Protein AF-A0A2M6GEJ1-F1 (afdb_monomer_lite)

Structure (mmCIF, N/CA/C/O backbone):
data_AF-A0A2M6GEJ1-F1
#
_entry.id   AF-A0A2M6GEJ1-F1
#
loop_
_atom_site.group_PDB
_atom_site.id
_atom_site.type_symbol
_atom_site.label_atom_id
_atom_site.label_alt_id
_atom_site.label_comp_id
_atom_site.label_asym_id
_atom_site.label_entity_id
_atom_site.label_seq_id
_atom_site.pdbx_PDB_ins_code
_atom_site.Cartn_x
_atom_site.Cartn_y
_atom_site.Cartn_z
_atom_site.occupancy
_atom_site.B_iso_or_equiv
_atom_site.auth_seq_id
_atom_site.auth_comp_id
_atom_site.auth_asym_id
_atom_site.auth_atom_id
_atom_site.pdbx_PDB_model_num
ATOM 1 N N . MET A 1 1 ? -2.461 11.070 14.572 1.00 83.00 1 MET A N 1
ATOM 2 C CA . MET A 1 1 ? -2.740 10.446 13.259 1.00 83.00 1 MET A CA 1
ATOM 3 C C . MET A 1 1 ? -2.162 11.246 12.095 1.00 83.00 1 MET A C 1
ATOM 5 O O . MET A 1 1 ? -1.337 10.679 11.399 1.00 83.00 1 MET A O 1
ATOM 9 N N . LYS A 1 2 ? -2.517 12.532 11.909 1.00 90.56 2 LYS A N 1
ATOM 10 C CA . LYS A 1 2 ? -2.058 13.361 10.769 1.00 90.56 2 LYS A CA 1
ATOM 11 C C . LYS A 1 2 ? -0.553 13.257 10.483 1.00 90.56 2 LYS A C 1
ATOM 13 O O . LYS A 1 2 ? -0.189 12.826 9.403 1.00 90.56 2 LYS A O 1
ATOM 18 N N . VAL A 1 3 ? 0.296 13.506 11.486 1.00 94.81 3 VAL A N 1
ATOM 19 C CA . VAL A 1 3 ? 1.766 13.405 11.357 1.00 94.81 3 VAL A CA 1
ATOM 20 C C . VAL A 1 3 ? 2.220 12.043 10.818 1.00 94.81 3 VAL A C 1
ATOM 22 O O . VAL A 1 3 ? 3.088 11.985 9.961 1.00 94.81 3 VAL A O 1
ATOM 25 N N . ARG A 1 4 ? 1.610 10.940 11.266 1.00 95.12 4 ARG A N 1
ATOM 26 C CA . ARG A 1 4 ? 1.988 9.591 10.814 1.00 95.12 4 ARG A CA 1
ATOM 27 C C . ARG A 1 4 ? 1.585 9.338 9.366 1.00 95.12 4 ARG A C 1
ATOM 29 O O . ARG A 1 4 ? 2.359 8.738 8.639 1.00 95.12 4 ARG A O 1
ATOM 36 N N . ILE A 1 5 ? 0.408 9.819 8.958 1.00 96.19 5 ILE A N 1
ATOM 37 C CA . ILE A 1 5 ? -0.035 9.764 7.557 1.00 96.19 5 ILE A CA 1
ATOM 38 C C . ILE A 1 5 ? 0.909 10.596 6.690 1.00 96.19 5 ILE A C 1
ATOM 40 O O . ILE A 1 5 ? 1.325 10.131 5.640 1.00 96.19 5 ILE A O 1
ATOM 44 N N . THR A 1 6 ? 1.300 11.788 7.146 1.00 97.62 6 THR A N 1
ATOM 45 C CA . THR A 1 6 ? 2.275 12.630 6.443 1.00 97.62 6 THR A CA 1
ATOM 46 C C . THR A 1 6 ? 3.619 11.922 6.292 1.00 97.62 6 THR A C 1
ATOM 48 O O . THR A 1 6 ? 4.161 11.896 5.195 1.00 97.62 6 THR A O 1
ATOM 51 N N . ILE A 1 7 ? 4.136 11.293 7.352 1.00 98.19 7 ILE A N 1
ATOM 52 C CA . ILE A 1 7 ? 5.383 10.514 7.285 1.00 98.19 7 ILE A CA 1
ATOM 53 C C . ILE A 1 7 ? 5.2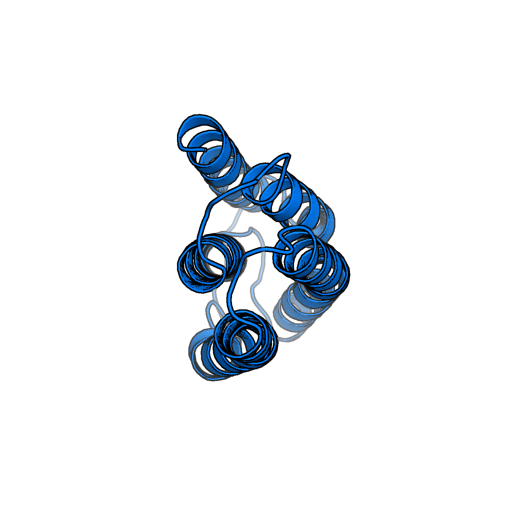31 9.329 6.323 1.00 98.19 7 ILE A C 1
ATOM 55 O O . ILE A 1 7 ? 6.112 9.100 5.504 1.00 98.19 7 ILE A O 1
ATOM 59 N N . ALA A 1 8 ? 4.116 8.600 6.390 1.00 98.38 8 ALA A N 1
ATOM 60 C CA . ALA A 1 8 ? 3.838 7.468 5.511 1.00 98.38 8 ALA A CA 1
ATOM 61 C C . ALA A 1 8 ? 3.749 7.899 4.034 1.00 98.38 8 ALA A C 1
ATOM 63 O O . ALA A 1 8 ? 4.313 7.249 3.162 1.00 98.38 8 ALA A O 1
ATOM 64 N N . PHE A 1 9 ? 3.113 9.039 3.759 1.00 98.50 9 PHE A N 1
ATOM 65 C CA . PHE A 1 9 ? 3.062 9.637 2.428 1.00 98.50 9 PHE A CA 1
ATOM 66 C C . PHE A 1 9 ? 4.456 10.032 1.926 1.00 98.50 9 PHE A C 1
ATOM 68 O O . PHE A 1 9 ? 4.829 9.670 0.814 1.00 98.50 9 PHE A O 1
ATOM 75 N N . ILE A 1 10 ? 5.248 10.720 2.757 1.00 98.62 10 ILE A N 1
ATOM 76 C CA . ILE A 1 10 ? 6.631 11.087 2.421 1.00 98.62 10 ILE A CA 1
ATOM 77 C C . ILE A 1 10 ? 7.461 9.835 2.133 1.00 98.62 10 ILE A C 1
ATOM 79 O O . ILE A 1 10 ? 8.210 9.829 1.166 1.00 98.62 10 ILE A O 1
ATOM 83 N N . LEU A 1 11 ? 7.308 8.770 2.925 1.00 98.56 11 LEU A N 1
ATOM 84 C CA . LEU A 1 11 ? 8.005 7.502 2.715 1.00 98.56 11 LEU A CA 1
ATOM 85 C C . LEU A 1 11 ? 7.655 6.878 1.357 1.00 98.56 11 LEU A C 1
ATOM 87 O O . LEU A 1 11 ? 8.555 6.457 0.634 1.00 98.56 11 LEU A O 1
ATOM 91 N N . VAL A 1 12 ? 6.367 6.843 1.000 1.00 98.69 12 VAL A N 1
ATOM 92 C CA . VAL A 1 12 ? 5.905 6.340 -0.303 1.00 98.69 12 VAL A CA 1
ATOM 93 C C . VAL A 1 12 ? 6.523 7.149 -1.442 1.00 98.69 12 VAL A C 1
ATOM 95 O O . VAL A 1 12 ? 7.145 6.568 -2.329 1.00 98.69 12 VAL A O 1
ATOM 98 N N . VAL A 1 13 ? 6.417 8.481 -1.393 1.00 98.56 13 VAL A N 1
ATOM 99 C CA . VAL A 1 13 ? 6.967 9.369 -2.431 1.00 98.56 13 VAL A CA 1
ATOM 100 C C . VAL A 1 13 ? 8.487 9.240 -2.522 1.00 98.56 13 VAL A C 1
ATOM 102 O O . VAL A 1 13 ? 9.024 9.098 -3.617 1.00 98.56 13 VAL A O 1
ATOM 105 N N . ALA A 1 14 ? 9.184 9.228 -1.387 1.00 98.44 14 ALA A N 1
ATOM 106 C CA . ALA A 1 14 ? 10.632 9.066 -1.345 1.00 98.44 14 ALA A CA 1
ATOM 107 C C . ALA A 1 14 ? 11.068 7.735 -1.969 1.00 98.44 14 ALA A C 1
ATOM 109 O O . ALA A 1 14 ? 12.030 7.718 -2.730 1.00 98.44 14 ALA A O 1
ATOM 110 N N . ASN A 1 15 ? 10.347 6.637 -1.711 1.00 98.56 15 ASN A N 1
ATOM 111 C CA . ASN A 1 15 ? 10.665 5.354 -2.333 1.00 98.56 15 ASN A CA 1
ATOM 112 C C . ASN A 1 15 ? 10.409 5.352 -3.844 1.00 98.56 15 ASN A C 1
ATOM 114 O O . ASN A 1 15 ? 11.181 4.741 -4.571 1.00 98.56 15 ASN A O 1
ATOM 118 N N . ILE A 1 16 ? 9.354 6.017 -4.323 1.00 98.25 16 ILE A N 1
ATOM 119 C CA . ILE A 1 16 ? 9.085 6.143 -5.765 1.00 98.25 16 ILE A CA 1
ATOM 120 C C . ILE A 1 16 ? 10.237 6.888 -6.449 1.00 98.25 16 ILE A C 1
ATOM 122 O O . ILE A 1 16 ? 10.794 6.396 -7.426 1.00 98.25 16 ILE A O 1
ATOM 126 N N . LEU A 1 17 ? 10.650 8.032 -5.895 1.00 97.56 17 LEU A N 1
ATOM 127 C CA . LEU A 1 17 ? 11.778 8.807 -6.422 1.00 97.56 17 LEU A CA 1
ATOM 128 C C . LEU A 1 17 ? 13.096 8.026 -6.337 1.00 97.56 17 LEU A C 1
ATOM 130 O O . LEU A 1 17 ? 13.907 8.065 -7.256 1.00 97.56 17 LEU A O 1
ATOM 134 N N . PHE A 1 18 ? 13.299 7.269 -5.259 1.00 97.44 18 PHE A N 1
ATOM 135 C CA . PHE A 1 18 ? 14.462 6.400 -5.123 1.00 97.44 18 PHE A CA 1
ATOM 136 C C . PHE A 1 18 ? 14.450 5.259 -6.151 1.00 97.44 18 PHE A C 1
ATOM 138 O O . PHE A 1 18 ? 15.484 4.953 -6.731 1.00 97.44 18 PHE A O 1
ATOM 145 N N . ALA A 1 19 ? 13.292 4.654 -6.426 1.00 96.56 19 ALA A N 1
ATOM 146 C CA . ALA A 1 19 ? 13.136 3.622 -7.451 1.00 96.56 19 ALA A CA 1
ATOM 147 C C . ALA A 1 19 ? 13.339 4.154 -8.871 1.00 96.56 19 ALA A C 1
ATOM 149 O O . ALA A 1 19 ? 13.756 3.388 -9.736 1.00 96.56 19 ALA A O 1
ATOM 150 N N . HIS A 1 20 ? 13.067 5.440 -9.102 1.00 95.94 20 HIS A N 1
ATOM 151 C CA . HIS A 1 20 ? 13.429 6.104 -10.346 1.00 95.94 20 HIS A CA 1
ATOM 152 C C . HIS A 1 20 ? 14.949 6.124 -10.513 1.00 95.94 20 HIS A C 1
ATOM 154 O O . HIS A 1 20 ? 15.448 5.608 -11.495 1.00 95.94 20 HIS A O 1
ATOM 160 N N . SER A 1 21 ? 15.704 6.630 -9.535 1.00 95.31 21 SER A N 1
ATOM 16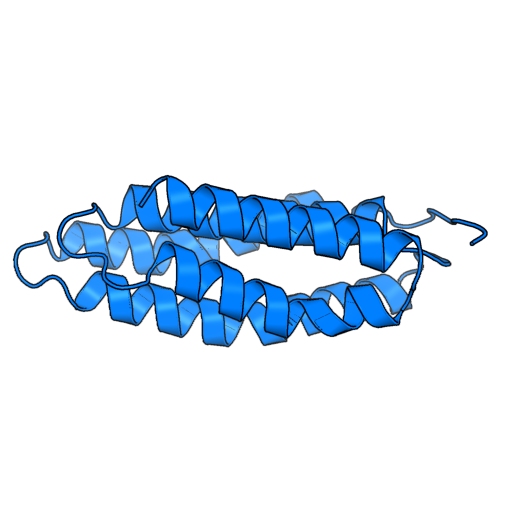1 C CA . SER A 1 21 ? 17.164 6.771 -9.675 1.00 95.31 21 SER A CA 1
ATOM 162 C C . SER A 1 21 ? 17.969 5.481 -9.465 1.00 95.31 21 SER A C 1
ATOM 164 O O . SER A 1 21 ? 19.096 5.381 -9.934 1.00 95.31 21 SER A O 1
ATOM 166 N N . PHE A 1 22 ? 17.429 4.507 -8.729 1.00 95.12 22 PHE A N 1
ATOM 167 C CA . PHE A 1 22 ? 18.146 3.303 -8.290 1.00 95.12 22 PHE A CA 1
ATOM 168 C C . PHE A 1 22 ? 17.331 2.031 -8.548 1.00 95.12 22 PHE A C 1
ATOM 170 O O . PHE A 1 22 ? 17.143 1.192 -7.657 1.00 95.12 22 PHE A O 1
ATOM 177 N N . ALA A 1 23 ? 16.807 1.882 -9.764 1.00 91.19 23 ALA A N 1
ATOM 178 C CA . ALA A 1 23 ? 16.219 0.620 -10.201 1.00 91.19 23 ALA A CA 1
ATOM 179 C C . ALA A 1 23 ? 17.296 -0.484 -10.314 1.00 91.19 23 ALA A C 1
ATOM 181 O O . ALA A 1 23 ? 18.430 -0.195 -10.690 1.00 91.19 23 ALA A O 1
ATOM 182 N N . PRO A 1 24 ? 16.981 -1.754 -9.983 1.00 93.56 24 PRO A N 1
ATOM 183 C CA . PRO A 1 24 ? 15.701 -2.259 -9.474 1.00 93.56 24 PRO A CA 1
ATOM 184 C C . PRO A 1 24 ? 15.561 -2.157 -7.943 1.00 93.56 24 PRO A C 1
ATOM 186 O O . PRO A 1 24 ? 14.515 -2.503 -7.393 1.00 93.56 24 PRO A O 1
ATOM 189 N N . THR A 1 25 ? 16.587 -1.689 -7.228 1.00 95.12 25 THR A N 1
ATOM 190 C CA . THR A 1 25 ? 16.646 -1.698 -5.757 1.00 95.12 25 THR A CA 1
ATOM 191 C C . THR A 1 25 ? 15.460 -0.985 -5.109 1.00 95.12 25 THR A C 1
ATOM 193 O O . THR A 1 25 ? 14.842 -1.533 -4.198 1.00 95.12 25 THR A O 1
ATOM 196 N N . GLY A 1 26 ? 15.081 0.206 -5.585 1.00 93.50 26 GLY A N 1
ATOM 197 C CA . GLY A 1 26 ? 13.936 0.928 -5.015 1.00 93.50 26 GLY A CA 1
ATOM 198 C C . GLY A 1 26 ? 12.585 0.232 -5.233 1.00 93.50 26 GLY A C 1
ATOM 199 O O . GLY A 1 26 ? 11.699 0.323 -4.382 1.00 93.50 26 GLY A O 1
ATOM 200 N N . MET A 1 27 ? 12.439 -0.531 -6.322 1.00 95.88 27 MET A N 1
ATOM 201 C CA . MET A 1 27 ? 11.281 -1.404 -6.540 1.00 95.88 27 MET A CA 1
ATOM 202 C C . MET A 1 27 ? 11.309 -2.595 -5.571 1.00 95.88 27 MET A C 1
ATOM 204 O O . MET A 1 27 ? 10.283 -2.922 -4.977 1.00 95.88 27 MET A O 1
ATOM 208 N N . MET A 1 28 ? 12.471 -3.215 -5.339 1.00 97.88 28 MET A N 1
ATOM 209 C CA . MET A 1 28 ? 12.612 -4.346 -4.407 1.00 97.88 28 MET A CA 1
ATOM 210 C C . MET A 1 28 ? 12.242 -3.995 -2.957 1.00 97.88 28 MET A C 1
ATOM 212 O O . MET A 1 28 ? 11.860 -4.880 -2.194 1.00 97.88 28 MET A O 1
ATOM 216 N N . LEU A 1 29 ? 12.294 -2.713 -2.578 1.00 98.12 29 LEU A N 1
ATOM 217 C CA . LEU A 1 29 ? 11.869 -2.228 -1.259 1.00 98.12 29 LEU A CA 1
ATOM 218 C C . LEU A 1 29 ? 10.345 -2.166 -1.071 1.00 98.12 29 LEU A C 1
ATOM 220 O O . LEU A 1 29 ? 9.894 -1.955 0.057 1.00 98.12 29 LEU A O 1
ATOM 224 N N . THR A 1 30 ? 9.548 -2.389 -2.123 1.00 98.44 30 THR A N 1
ATOM 225 C CA . THR A 1 30 ? 8.074 -2.346 -2.074 1.00 98.44 30 THR A CA 1
ATOM 226 C C . THR A 1 30 ? 7.490 -3.080 -0.860 1.00 98.44 30 THR A C 1
ATOM 228 O O . THR A 1 30 ? 6.771 -2.434 -0.096 1.00 98.44 30 THR A O 1
ATOM 231 N N . PRO A 1 31 ? 7.830 -4.357 -0.568 1.00 98.69 31 PRO A N 1
ATOM 232 C CA . PRO A 1 31 ? 7.226 -5.065 0.559 1.00 98.69 31 PRO A CA 1
ATOM 233 C C . PRO A 1 31 ? 7.460 -4.356 1.898 1.00 98.69 31 PRO A C 1
ATOM 235 O O . PRO A 1 31 ? 6.538 -4.195 2.698 1.00 98.69 31 PRO A O 1
ATOM 238 N N . VAL A 1 32 ? 8.687 -3.877 2.119 1.00 98.62 32 VAL A N 1
ATOM 239 C CA . VAL A 1 32 ? 9.093 -3.185 3.347 1.00 98.62 32 VAL A CA 1
ATOM 240 C C . VAL A 1 32 ? 8.364 -1.850 3.476 1.00 98.62 32 VAL A C 1
ATOM 242 O O . VAL A 1 32 ? 7.836 -1.535 4.543 1.00 98.62 32 VAL A O 1
ATOM 245 N N . VAL A 1 33 ? 8.278 -1.083 2.387 1.00 98.62 33 VAL A N 1
ATOM 246 C CA . VAL A 1 33 ? 7.603 0.220 2.376 1.00 98.62 33 VAL A CA 1
ATOM 247 C C . VAL A 1 33 ? 6.119 0.078 2.682 1.00 98.62 33 VAL A C 1
ATOM 249 O O . VAL A 1 33 ? 5.611 0.841 3.505 1.00 98.62 33 VAL A O 1
ATOM 252 N N . LEU A 1 34 ? 5.425 -0.907 2.104 1.00 98.75 34 LEU A N 1
ATOM 253 C CA . LEU A 1 34 ? 4.003 -1.125 2.387 1.00 98.75 34 LEU A CA 1
ATOM 254 C C . LEU A 1 34 ? 3.763 -1.513 3.852 1.00 98.75 34 LEU A C 1
ATOM 256 O O . LEU A 1 34 ? 2.870 -0.953 4.495 1.00 98.75 34 LEU A O 1
ATOM 260 N N . ILE A 1 35 ? 4.601 -2.394 4.412 1.00 98.75 35 ILE A N 1
ATOM 261 C CA . ILE A 1 35 ? 4.513 -2.811 5.819 1.00 98.75 35 ILE A CA 1
ATOM 262 C C . ILE A 1 35 ? 4.734 -1.621 6.755 1.00 98.75 35 ILE A C 1
ATOM 264 O O . ILE A 1 35 ? 3.944 -1.411 7.680 1.00 98.75 35 ILE A O 1
ATOM 268 N N . ILE A 1 36 ? 5.781 -0.820 6.526 1.00 98.56 36 ILE A N 1
ATOM 269 C CA . ILE A 1 36 ? 6.091 0.346 7.366 1.00 98.56 36 ILE A CA 1
ATOM 270 C C . ILE A 1 36 ? 4.979 1.390 7.251 1.00 98.56 36 ILE A C 1
ATOM 272 O O . ILE A 1 36 ? 4.495 1.883 8.269 1.00 98.56 36 ILE A O 1
ATOM 276 N N . THR A 1 37 ? 4.529 1.689 6.033 1.00 98.44 37 THR A N 1
ATOM 277 C CA . THR A 1 37 ? 3.443 2.641 5.754 1.00 98.44 37 THR A CA 1
ATOM 278 C C . THR A 1 37 ? 2.167 2.228 6.484 1.00 98.44 37 THR A C 1
ATOM 280 O O . THR A 1 37 ? 1.596 3.018 7.239 1.00 98.44 37 THR A O 1
ATOM 283 N N . THR A 1 38 ? 1.759 0.967 6.343 1.00 98.31 38 THR A N 1
ATOM 284 C CA . THR A 1 38 ? 0.560 0.441 7.003 1.00 98.31 38 THR A CA 1
ATOM 285 C C . THR A 1 38 ? 0.711 0.448 8.520 1.00 98.31 38 THR A C 1
ATOM 287 O O . THR A 1 38 ? -0.205 0.870 9.229 1.00 98.31 38 THR A O 1
ATOM 290 N N . THR A 1 39 ? 1.888 0.074 9.030 1.00 97.94 39 THR A N 1
ATOM 291 C CA . THR A 1 39 ? 2.202 0.144 10.462 1.00 97.94 39 THR A CA 1
ATOM 292 C C . THR A 1 39 ? 2.072 1.572 10.980 1.00 97.94 39 THR A C 1
ATOM 294 O O . THR A 1 39 ? 1.402 1.781 11.983 1.00 97.94 39 THR A O 1
ATOM 297 N N . LEU A 1 40 ? 2.643 2.574 10.304 1.00 97.06 40 LEU A N 1
ATOM 298 C CA . LEU A 1 40 ? 2.576 3.984 10.711 1.00 97.06 40 LEU A CA 1
ATOM 299 C C . LEU A 1 40 ? 1.140 4.513 10.761 1.00 97.06 40 LEU A C 1
ATOM 301 O O . LEU A 1 40 ? 0.759 5.210 11.711 1.00 97.06 40 LEU A O 1
ATOM 305 N N . VAL A 1 41 ? 0.336 4.176 9.753 1.00 96.19 41 VAL A N 1
ATOM 306 C CA . VAL A 1 41 ? -1.077 4.563 9.684 1.00 96.19 41 VAL A CA 1
ATOM 307 C C . VAL A 1 41 ? -1.852 3.939 10.851 1.00 96.19 41 VAL A C 1
ATOM 309 O O . VAL A 1 41 ? -2.517 4.660 11.605 1.00 96.19 41 VAL A O 1
ATOM 312 N N . CYS A 1 42 ? -1.673 2.634 11.064 1.00 95.06 42 CYS A N 1
ATOM 313 C CA . CYS A 1 42 ? -2.399 1.835 12.052 1.00 95.06 42 CYS A CA 1
ATOM 314 C C . CYS A 1 42 ? -1.866 1.964 13.495 1.00 95.06 42 CYS A C 1
ATOM 316 O O . CYS A 1 42 ? -2.562 1.625 14.454 1.00 95.06 42 CYS A O 1
ATOM 318 N N . PHE A 1 43 ? -0.650 2.484 13.691 1.00 92.81 43 PHE A N 1
ATOM 319 C CA . PHE A 1 43 ? 0.023 2.493 14.991 1.00 92.81 43 PHE A CA 1
ATOM 320 C C . PHE A 1 43 ? -0.799 3.213 16.065 1.00 92.81 43 PHE A C 1
ATOM 322 O O . PHE A 1 43 ? -1.124 4.391 15.916 1.00 92.81 43 PHE A O 1
ATOM 329 N N . LYS A 1 44 ? -1.094 2.547 17.189 1.00 85.69 44 LYS A N 1
ATOM 330 C CA . LYS A 1 44 ? -1.822 3.126 18.340 1.00 85.69 44 LYS A CA 1
ATOM 331 C C . LYS A 1 44 ? -3.103 3.887 17.946 1.00 85.69 44 LYS A C 1
ATOM 333 O O . LYS A 1 44 ? -3.427 4.912 18.549 1.00 85.69 44 LYS A O 1
ATOM 338 N N . VAL A 1 45 ? -3.797 3.450 16.899 1.00 84.31 45 VAL A N 1
ATOM 339 C CA . VAL A 1 45 ? -5.143 3.935 16.579 1.00 84.31 45 VAL A CA 1
ATOM 340 C C . VAL A 1 45 ? -6.108 3.334 17.601 1.00 84.31 45 VAL A C 1
ATOM 342 O O . VAL A 1 45 ? -6.109 2.125 17.786 1.00 84.31 45 VAL A O 1
ATOM 345 N N . LYS A 1 46 ? -6.872 4.177 18.306 1.00 76.75 46 LYS A N 1
ATOM 346 C CA . LYS A 1 46 ? -7.818 3.728 19.344 1.00 76.75 46 LYS A CA 1
ATOM 347 C C . LYS A 1 46 ? -9.287 4.014 19.043 1.00 76.75 46 LYS A C 1
ATOM 349 O O . LYS A 1 46 ? -10.119 3.397 19.678 1.00 76.75 46 LYS A O 1
ATOM 354 N N . THR A 1 47 ? -9.587 4.988 18.183 1.00 79.12 47 THR A N 1
ATOM 355 C CA . THR A 1 47 ? -10.944 5.562 18.064 1.00 79.12 47 THR A CA 1
ATOM 356 C C . THR A 1 47 ? -11.298 5.977 16.634 1.00 79.12 47 THR A C 1
ATOM 358 O O . THR A 1 47 ? -12.141 6.845 16.441 1.00 79.12 47 THR A O 1
ATOM 361 N N . ILE A 1 48 ? -10.573 5.485 15.627 1.00 81.12 48 ILE A N 1
ATOM 362 C CA . ILE A 1 48 ? -10.832 5.855 14.228 1.00 81.12 48 ILE A CA 1
ATOM 363 C C . ILE A 1 48 ? -11.652 4.747 13.598 1.00 81.12 48 ILE A C 1
ATOM 365 O O . ILE A 1 48 ? -11.300 3.576 13.738 1.00 81.12 48 ILE A O 1
ATOM 369 N N . ASP A 1 49 ? -12.696 5.144 12.879 1.00 90.25 49 ASP A N 1
ATOM 370 C CA . ASP A 1 49 ? -13.568 4.209 12.189 1.00 90.25 49 ASP A CA 1
ATOM 371 C C . ASP A 1 49 ? -12.771 3.334 11.197 1.00 90.25 49 ASP A C 1
ATOM 373 O O . ASP A 1 49 ? -11.860 3.827 10.513 1.00 90.25 49 ASP A O 1
ATOM 377 N N . PRO A 1 50 ? -13.106 2.035 11.076 1.00 93.44 50 PRO A N 1
ATOM 378 C CA . PRO A 1 50 ? -12.428 1.096 10.188 1.00 93.44 50 PRO A CA 1
ATOM 379 C C . PRO A 1 50 ? -12.362 1.566 8.734 1.00 93.44 50 PRO A C 1
ATOM 381 O O . PRO A 1 50 ? -11.373 1.308 8.051 1.00 93.44 50 PRO A O 1
ATOM 384 N N . ILE A 1 51 ? -13.396 2.271 8.262 1.00 94.44 51 ILE A N 1
ATOM 385 C CA . ILE A 1 51 ? -13.524 2.691 6.863 1.00 94.44 51 ILE A CA 1
ATOM 386 C C . ILE A 1 51 ? -12.496 3.779 6.491 1.00 94.44 51 ILE A C 1
ATOM 388 O O . ILE A 1 51 ? -11.717 3.537 5.572 1.00 94.44 51 ILE A O 1
ATOM 392 N N . PRO A 1 52 ? -12.390 4.932 7.185 1.00 94.06 52 PRO A N 1
ATOM 393 C CA . PRO A 1 52 ? -11.305 5.887 6.953 1.00 94.06 52 PRO A CA 1
ATOM 394 C C . PRO A 1 52 ? -9.907 5.269 7.024 1.00 94.06 52 PRO A C 1
ATOM 396 O O . PRO A 1 52 ? -9.064 5.569 6.180 1.00 94.06 52 PRO A O 1
ATOM 399 N N . LEU A 1 53 ? -9.657 4.396 8.009 1.00 94.69 53 LEU A N 1
ATOM 400 C CA . LEU A 1 53 ? -8.360 3.736 8.165 1.00 94.69 53 LEU A CA 1
ATOM 401 C C . LEU A 1 53 ? -8.019 2.886 6.933 1.00 94.69 53 LEU A C 1
ATOM 403 O O . LEU A 1 53 ? -6.921 2.987 6.390 1.00 94.69 53 LEU A O 1
ATOM 407 N N . LEU A 1 54 ? -8.992 2.104 6.466 1.00 96.75 54 LEU A N 1
ATOM 408 C CA . LEU A 1 54 ? -8.904 1.320 5.242 1.00 96.75 54 LEU A CA 1
ATOM 409 C C . LEU A 1 54 ? -8.650 2.188 4.012 1.00 96.75 54 LEU A C 1
ATOM 411 O O . LEU A 1 54 ? -7.756 1.862 3.238 1.00 96.75 54 LEU A O 1
ATOM 415 N N . ILE A 1 55 ? -9.396 3.282 3.836 1.00 97.56 55 ILE A N 1
ATOM 416 C CA . ILE A 1 55 ? -9.273 4.155 2.659 1.00 97.56 55 ILE A CA 1
ATOM 417 C C . ILE A 1 55 ? -7.889 4.804 2.608 1.00 97.56 55 ILE A C 1
ATOM 419 O O . ILE A 1 55 ? -7.278 4.857 1.544 1.00 97.56 55 ILE A O 1
ATOM 423 N N . ILE A 1 56 ? -7.361 5.247 3.751 1.00 97.50 56 ILE A N 1
ATOM 424 C CA . ILE A 1 56 ? -6.019 5.837 3.833 1.00 97.50 56 ILE A CA 1
ATOM 425 C C . ILE A 1 56 ? -4.945 4.792 3.513 1.00 97.50 56 ILE A C 1
ATOM 427 O O . ILE A 1 56 ? -4.060 5.061 2.701 1.00 97.50 56 ILE A O 1
ATOM 431 N N . THR A 1 57 ? -5.019 3.601 4.118 1.00 98.00 57 THR A N 1
ATOM 432 C CA . THR A 1 57 ? -4.056 2.520 3.854 1.00 98.00 57 THR A CA 1
ATOM 433 C C . THR A 1 57 ? -4.110 2.082 2.388 1.00 98.00 57 THR A C 1
ATOM 435 O O . THR A 1 57 ? -3.070 2.007 1.737 1.00 98.00 57 THR A O 1
ATOM 438 N N . PHE A 1 58 ? -5.308 1.858 1.841 1.00 98.62 58 PHE A N 1
ATOM 439 C CA . PHE A 1 58 ? -5.512 1.534 0.428 1.00 98.62 58 PHE A CA 1
ATOM 440 C C . PHE A 1 58 ? -4.947 2.621 -0.491 1.00 98.62 58 PHE A C 1
ATOM 442 O O . PHE A 1 58 ? -4.215 2.306 -1.426 1.00 98.62 58 PHE A O 1
ATOM 449 N N . GLY A 1 59 ? -5.241 3.893 -0.214 1.00 98.62 59 GLY A N 1
ATOM 450 C CA . GLY A 1 59 ? -4.777 5.014 -1.026 1.00 98.62 59 GLY A CA 1
ATOM 451 C C . GLY A 1 59 ? -3.252 5.115 -1.075 1.00 98.62 59 GLY A C 1
ATOM 452 O O . GLY A 1 59 ? -2.692 5.312 -2.148 1.00 98.62 59 GLY A O 1
ATOM 453 N N . LEU A 1 60 ? -2.568 4.917 0.056 1.00 98.69 60 LEU A N 1
ATOM 454 C CA . LEU A 1 60 ? -1.102 4.937 0.109 1.00 98.69 60 LEU A CA 1
ATOM 455 C C . LEU A 1 60 ? -0.468 3.744 -0.619 1.00 98.69 60 LEU A C 1
ATOM 457 O O . LEU A 1 60 ? 0.522 3.930 -1.322 1.00 98.69 60 LEU A O 1
ATOM 461 N N . ILE A 1 61 ? -1.041 2.543 -0.488 1.00 98.69 61 ILE A N 1
ATOM 462 C CA . ILE A 1 61 ? -0.581 1.351 -1.220 1.00 98.69 61 ILE A CA 1
ATOM 463 C C . ILE A 1 61 ? -0.787 1.535 -2.729 1.00 98.69 61 ILE A C 1
ATOM 465 O O . ILE A 1 61 ? 0.120 1.266 -3.510 1.00 98.69 61 ILE A O 1
ATOM 469 N N . SER A 1 62 ? -1.952 2.040 -3.138 1.00 98.75 62 SER A N 1
ATOM 470 C CA . SER A 1 62 ? -2.286 2.260 -4.551 1.00 98.75 62 SER A CA 1
ATOM 471 C C . SER A 1 62 ? -1.405 3.336 -5.178 1.00 98.75 62 SER A C 1
ATOM 473 O O . SER A 1 62 ? -0.926 3.168 -6.294 1.00 98.75 62 SER A O 1
ATOM 475 N N . LEU A 1 63 ? -1.142 4.424 -4.443 1.00 98.69 63 LEU A N 1
ATOM 476 C CA . LEU A 1 63 ? -0.207 5.467 -4.861 1.00 98.69 63 LEU A CA 1
ATOM 477 C C . LEU A 1 63 ? 1.210 4.912 -5.034 1.00 98.69 63 LEU A C 1
ATOM 479 O O . LEU A 1 63 ? 1.889 5.275 -5.990 1.00 98.69 63 LEU A O 1
ATOM 483 N N . HIS A 1 64 ? 1.651 4.046 -4.117 1.00 98.75 64 HIS A N 1
ATOM 484 C CA . HIS A 1 64 ? 2.956 3.398 -4.211 1.00 98.75 64 HIS A CA 1
ATOM 485 C C . HIS A 1 64 ? 3.053 2.515 -5.459 1.00 98.75 64 HIS A C 1
ATOM 487 O O . HIS A 1 64 ? 3.966 2.714 -6.254 1.00 98.75 64 HIS A O 1
ATOM 493 N N . ASP A 1 65 ? 2.078 1.631 -5.689 1.00 98.56 65 ASP A N 1
ATOM 494 C CA . ASP A 1 65 ? 2.037 0.759 -6.872 1.00 98.56 65 ASP A CA 1
ATOM 495 C C . ASP A 1 65 ? 2.013 1.558 -8.186 1.00 98.56 65 ASP A C 1
ATOM 497 O O . ASP A 1 65 ? 2.841 1.324 -9.066 1.00 98.56 65 ASP A O 1
ATOM 501 N N . ILE A 1 66 ? 1.128 2.558 -8.298 1.00 98.62 66 ILE A N 1
ATOM 502 C CA . ILE A 1 66 ? 1.060 3.454 -9.466 1.00 98.62 66 ILE A CA 1
ATOM 503 C C . ILE A 1 66 ? 2.394 4.170 -9.671 1.00 98.62 66 ILE A C 1
ATOM 505 O O . ILE A 1 66 ? 2.891 4.253 -10.791 1.00 98.62 66 ILE A O 1
ATOM 509 N N . GLY A 1 67 ? 2.986 4.683 -8.592 1.00 98.12 67 GLY A N 1
ATOM 510 C CA . GLY A 1 67 ? 4.244 5.411 -8.646 1.00 98.12 67 GLY A CA 1
ATOM 511 C C . GLY A 1 67 ? 5.409 4.543 -9.116 1.00 98.12 67 GLY A C 1
ATOM 512 O O . GLY A 1 67 ? 6.169 4.967 -9.980 1.00 98.12 67 GLY A O 1
ATOM 513 N N . ILE A 1 68 ? 5.531 3.317 -8.605 1.00 98.00 68 ILE A N 1
ATOM 514 C CA . ILE A 1 68 ? 6.553 2.366 -9.062 1.00 98.00 68 ILE A CA 1
ATOM 515 C C . ILE A 1 68 ? 6.350 2.032 -10.541 1.00 98.00 68 ILE A C 1
ATOM 517 O O . ILE A 1 68 ? 7.300 2.127 -11.317 1.00 98.00 68 ILE A O 1
ATOM 521 N N . LYS A 1 69 ? 5.121 1.717 -10.955 1.00 97.94 69 LYS A N 1
ATOM 522 C CA . LYS A 1 69 ? 4.801 1.390 -12.351 1.00 97.94 69 LYS A CA 1
ATOM 523 C C . LYS A 1 69 ? 5.028 2.541 -13.324 1.00 97.94 69 LYS A C 1
ATOM 525 O O . LYS A 1 69 ? 5.355 2.295 -14.468 1.00 97.94 69 LYS A O 1
ATOM 530 N N . LEU A 1 70 ? 4.844 3.790 -12.908 1.00 97.00 70 LEU A N 1
ATOM 531 C CA . LEU A 1 70 ? 5.011 4.934 -13.809 1.00 97.00 70 LEU A CA 1
ATOM 532 C C . LEU A 1 70 ? 6.416 5.529 -13.792 1.00 97.00 70 LEU A C 1
ATOM 534 O O . LEU A 1 70 ? 6.814 6.124 -14.784 1.00 97.00 70 LEU A O 1
ATOM 538 N N . TYR A 1 71 ? 7.147 5.419 -12.681 1.00 95.88 71 TYR A N 1
ATOM 539 C CA . TYR A 1 71 ? 8.371 6.200 -12.488 1.00 95.88 71 TYR A CA 1
ATOM 540 C C . TYR A 1 71 ? 9.602 5.377 -12.134 1.00 95.88 71 TYR A C 1
ATOM 542 O O . TYR A 1 71 ? 10.694 5.936 -12.151 1.00 95.88 71 TYR A O 1
ATOM 550 N N . SER A 1 72 ? 9.485 4.088 -11.800 1.00 94.12 72 SER A N 1
ATOM 551 C CA . SER A 1 72 ? 10.689 3.287 -11.554 1.00 94.12 72 SER A CA 1
ATOM 552 C C . SER A 1 72 ? 11.563 3.199 -12.806 1.00 94.12 72 SER A C 1
ATOM 554 O O . SER A 1 72 ? 11.086 3.327 -13.931 1.00 94.12 72 SER A O 1
ATOM 556 N N . GLY A 1 73 ? 12.864 3.042 -12.607 1.00 92.56 73 GLY A N 1
ATOM 557 C CA . GLY A 1 73 ? 13.814 3.008 -13.705 1.00 92.56 73 GLY A CA 1
ATOM 558 C C . GLY A 1 73 ? 13.856 1.728 -14.530 1.00 92.56 73 GLY A C 1
ATOM 559 O O . GLY A 1 73 ? 13.349 0.689 -14.113 1.00 92.56 73 GLY A O 1
ATOM 560 N N . GLY A 1 74 ? 14.537 1.799 -15.676 1.00 91.06 74 GLY A N 1
ATOM 561 C CA . GLY A 1 74 ? 14.752 0.665 -16.575 1.00 91.06 74 GLY A CA 1
ATOM 562 C C . GLY A 1 74 ? 13.614 0.444 -17.572 1.00 91.06 74 GLY A C 1
ATOM 563 O O . GLY A 1 74 ? 12.824 1.345 -17.857 1.00 91.06 74 GLY A O 1
ATOM 564 N N . SER A 1 75 ? 13.555 -0.764 -18.138 1.00 90.62 75 SER A N 1
ATOM 565 C CA . SER A 1 75 ? 12.531 -1.176 -19.104 1.00 90.62 75 SER A CA 1
ATOM 566 C C . SER A 1 75 ? 11.301 -1.760 -18.422 1.00 90.62 75 SER A C 1
ATOM 568 O O . SER A 1 75 ? 11.403 -2.721 -17.658 1.00 90.62 75 SER A O 1
ATOM 570 N N . HIS A 1 76 ? 10.128 -1.231 -18.758 1.00 93.44 76 HIS A N 1
ATOM 571 C CA . HIS A 1 76 ? 8.848 -1.683 -18.222 1.00 93.44 76 HIS A CA 1
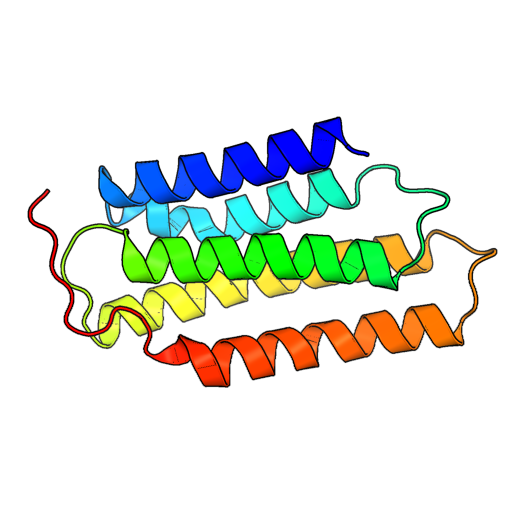ATOM 572 C C . HIS A 1 76 ? 8.245 -2.718 -19.166 1.00 93.44 76 HIS A C 1
ATOM 574 O O . HIS A 1 76 ? 7.308 -2.442 -19.914 1.00 93.44 76 HIS A O 1
ATOM 580 N N . ASP A 1 77 ? 8.836 -3.909 -19.177 1.00 95.00 77 ASP A N 1
ATOM 581 C CA . ASP A 1 77 ? 8.321 -5.055 -19.921 1.00 95.00 77 ASP A CA 1
ATOM 582 C C . ASP A 1 77 ? 7.377 -5.916 -19.058 1.00 95.00 77 ASP A C 1
ATOM 584 O O . ASP A 1 77 ? 7.147 -5.658 -17.872 1.00 95.00 77 ASP A O 1
ATOM 588 N N . SER A 1 78 ? 6.813 -6.970 -19.652 1.00 96.19 78 SER A N 1
ATOM 589 C CA . SER A 1 78 ? 5.913 -7.885 -18.941 1.00 96.19 78 SER A CA 1
ATOM 590 C C . SER A 1 78 ? 6.594 -8.608 -17.774 1.00 96.19 78 SER A C 1
ATOM 592 O O . SER A 1 78 ? 5.934 -8.968 -16.799 1.00 96.19 78 SER A O 1
ATOM 594 N N . THR A 1 79 ? 7.909 -8.830 -17.855 1.00 95.50 79 THR A N 1
ATOM 595 C CA . THR A 1 79 ? 8.677 -9.508 -16.806 1.00 95.50 79 THR A CA 1
ATOM 596 C C . THR A 1 79 ? 8.850 -8.590 -15.601 1.00 95.50 79 THR A C 1
ATOM 598 O O . THR A 1 79 ? 8.569 -8.994 -14.472 1.00 95.50 79 THR A O 1
ATOM 601 N N . GLY A 1 80 ? 9.261 -7.342 -15.834 1.00 94.56 80 GLY A N 1
ATOM 602 C CA . GLY A 1 80 ? 9.375 -6.298 -14.823 1.00 94.56 80 GLY A CA 1
ATOM 603 C C . GLY A 1 80 ? 8.040 -6.036 -14.137 1.00 94.56 80 GLY A C 1
ATOM 604 O O . GLY A 1 80 ? 7.976 -5.996 -12.910 1.00 94.56 80 GLY A O 1
ATOM 605 N N . LEU A 1 81 ? 6.948 -5.977 -14.901 1.00 96.12 81 LEU A N 1
ATOM 606 C CA . LEU A 1 81 ? 5.610 -5.826 -14.334 1.00 96.12 81 LEU A CA 1
ATOM 607 C C . LEU A 1 81 ? 5.215 -7.010 -13.434 1.00 96.12 81 LEU A C 1
ATOM 609 O O . LEU A 1 81 ? 4.677 -6.807 -12.344 1.00 96.12 81 LEU A O 1
ATOM 613 N N . GLY A 1 82 ? 5.554 -8.239 -13.839 1.00 96.75 82 GLY A N 1
ATOM 614 C CA . GLY A 1 82 ? 5.380 -9.428 -13.003 1.00 96.75 82 GLY A CA 1
ATOM 615 C C . GLY A 1 82 ? 6.134 -9.332 -11.671 1.00 96.75 82 GLY A C 1
ATOM 616 O O . GLY A 1 82 ? 5.588 -9.685 -10.623 1.00 96.75 82 GLY A O 1
ATOM 617 N N . TRP A 1 83 ? 7.356 -8.786 -11.681 1.00 97.44 83 TRP A N 1
ATOM 618 C CA . TRP A 1 83 ? 8.116 -8.508 -10.457 1.00 97.44 83 TRP A CA 1
ATOM 619 C C . TRP A 1 83 ? 7.452 -7.452 -9.577 1.00 97.44 83 TRP A C 1
ATOM 621 O O . TRP A 1 83 ? 7.367 -7.650 -8.362 1.00 97.44 83 TRP A O 1
ATOM 631 N N . VAL A 1 84 ? 6.946 -6.366 -10.164 1.00 97.38 84 VAL A N 1
ATOM 632 C CA . VAL A 1 84 ? 6.207 -5.331 -9.426 1.00 97.38 84 VAL A CA 1
ATOM 633 C C . VAL A 1 84 ? 4.996 -5.941 -8.720 1.00 97.38 84 VAL A C 1
ATOM 635 O O . VAL A 1 84 ? 4.827 -5.740 -7.518 1.00 97.38 84 VAL A O 1
ATOM 638 N N . HIS A 1 85 ? 4.183 -6.742 -9.419 1.00 97.88 85 HIS A N 1
ATOM 639 C CA . HIS A 1 85 ? 3.009 -7.386 -8.818 1.00 97.88 85 HIS A CA 1
ATOM 640 C C . HIS A 1 85 ? 3.391 -8.375 -7.716 1.00 97.88 85 HIS A C 1
ATOM 642 O O . HIS A 1 85 ? 2.777 -8.369 -6.649 1.00 97.88 85 HIS A O 1
ATOM 648 N N . LEU A 1 86 ? 4.420 -9.200 -7.929 1.00 98.31 86 LEU A N 1
ATOM 649 C CA . LEU A 1 86 ? 4.903 -10.131 -6.909 1.00 98.31 86 LEU A CA 1
ATOM 650 C C . LEU A 1 86 ? 5.314 -9.390 -5.628 1.00 98.31 86 LEU A C 1
ATOM 652 O O . LEU A 1 86 ? 4.881 -9.749 -4.531 1.00 98.31 86 LEU A O 1
ATOM 656 N N . LEU A 1 87 ? 6.123 -8.338 -5.765 1.00 98.50 87 LEU A N 1
ATOM 657 C CA . LEU A 1 87 ? 6.602 -7.533 -4.641 1.00 98.50 87 LEU A CA 1
ATOM 658 C C . LEU A 1 87 ? 5.459 -6.777 -3.948 1.00 98.50 87 LEU A C 1
ATOM 660 O O . LEU A 1 87 ? 5.430 -6.707 -2.716 1.00 98.50 87 LEU A O 1
ATOM 664 N N . LEU A 1 88 ? 4.482 -6.278 -4.711 1.00 98.50 88 LEU A N 1
ATOM 665 C CA . LEU A 1 88 ? 3.245 -5.718 -4.172 1.00 98.50 88 LEU A CA 1
ATOM 666 C C . LEU A 1 88 ? 2.533 -6.744 -3.283 1.00 98.50 88 LEU A C 1
ATOM 668 O O . LEU A 1 88 ? 2.249 -6.437 -2.127 1.00 98.50 88 LEU A O 1
ATOM 672 N N . PHE A 1 89 ? 2.290 -7.968 -3.765 1.00 98.38 89 PHE A N 1
ATOM 673 C CA . PHE A 1 89 ? 1.599 -9.003 -2.986 1.00 98.38 89 PHE A CA 1
ATOM 674 C C . PHE A 1 89 ? 2.370 -9.428 -1.731 1.00 98.38 89 PHE A C 1
ATOM 676 O O . PHE A 1 89 ? 1.758 -9.596 -0.672 1.00 98.38 89 PHE A O 1
ATOM 683 N N . LEU A 1 90 ? 3.701 -9.530 -1.810 1.00 98.56 90 LEU A N 1
ATOM 684 C CA . LEU A 1 90 ? 4.548 -9.813 -0.645 1.00 98.56 90 LEU A CA 1
ATOM 685 C C . LEU A 1 90 ? 4.419 -8.743 0.449 1.00 98.56 90 LEU A C 1
ATOM 687 O O . LEU A 1 90 ? 4.458 -9.077 1.631 1.00 98.56 90 LEU A O 1
ATOM 691 N N . GLY A 1 91 ? 4.235 -7.472 0.081 1.00 98.50 91 GLY A N 1
ATOM 692 C CA . GLY A 1 91 ? 3.941 -6.392 1.030 1.00 98.50 91 GLY A CA 1
ATOM 693 C C . GLY A 1 91 ? 2.481 -6.330 1.472 1.00 98.50 91 GLY A C 1
ATOM 694 O O . GLY A 1 91 ? 2.186 -5.994 2.623 1.00 98.50 91 GLY A O 1
ATOM 695 N N . LEU A 1 92 ? 1.557 -6.656 0.569 1.00 98.38 92 LEU A N 1
ATOM 696 C CA . LEU A 1 92 ? 0.118 -6.546 0.778 1.00 98.38 92 LEU A CA 1
ATOM 697 C C . LEU A 1 92 ? -0.373 -7.503 1.865 1.00 98.38 92 LEU A C 1
ATOM 699 O O . LEU A 1 92 ? -1.138 -7.087 2.730 1.00 98.38 92 LEU A O 1
ATOM 703 N N . VAL A 1 93 ? 0.078 -8.760 1.852 1.00 98.12 93 VAL A N 1
ATOM 704 C CA . VAL A 1 93 ? -0.341 -9.781 2.828 1.00 98.12 93 VAL A CA 1
ATOM 705 C C . VAL A 1 93 ? -0.057 -9.352 4.279 1.00 98.12 93 VAL A C 1
ATOM 707 O O . VAL A 1 93 ? -1.007 -9.266 5.063 1.00 98.12 93 VAL A O 1
ATOM 710 N N . PRO A 1 94 ? 1.189 -9.027 4.678 1.00 98.31 94 PRO A N 1
ATOM 711 C CA . PRO A 1 94 ? 1.465 -8.569 6.038 1.00 98.31 94 PRO A CA 1
ATOM 712 C C . PRO A 1 94 ? 0.796 -7.226 6.355 1.00 98.31 94 PRO A C 1
ATOM 714 O O . PRO A 1 94 ? 0.309 -7.040 7.470 1.00 98.31 94 PRO A O 1
ATOM 717 N N . SER A 1 95 ? 0.694 -6.312 5.384 1.00 98.50 95 SER A N 1
ATOM 718 C CA . SER A 1 95 ? -0.029 -5.043 5.556 1.00 98.50 95 SER A CA 1
ATOM 719 C C . SER A 1 95 ? -1.512 -5.270 5.867 1.00 98.50 95 SER A C 1
ATOM 721 O O . SER A 1 95 ? -2.066 -4.652 6.776 1.00 98.50 95 SER A O 1
ATOM 723 N N . TYR A 1 96 ? -2.150 -6.213 5.175 1.00 98.44 96 TYR A N 1
ATOM 724 C CA . TYR A 1 96 ? -3.537 -6.584 5.418 1.00 98.44 96 TYR A CA 1
ATOM 725 C C . TYR A 1 96 ? -3.719 -7.195 6.810 1.00 98.44 96 TYR A C 1
ATOM 727 O O . TYR A 1 96 ? -4.628 -6.793 7.533 1.00 98.44 96 TYR A O 1
ATOM 735 N N . ILE A 1 97 ? -2.815 -8.083 7.240 1.00 98.25 97 ILE A N 1
ATOM 736 C CA . ILE A 1 97 ? -2.832 -8.645 8.600 1.00 98.25 97 ILE A CA 1
ATOM 737 C C . ILE A 1 97 ? -2.741 -7.530 9.655 1.00 98.25 97 ILE A C 1
ATOM 739 O O . ILE A 1 97 ? -3.499 -7.539 10.626 1.00 98.25 97 ILE A O 1
ATOM 743 N N . ILE A 1 98 ? -1.854 -6.546 9.463 1.00 97.75 98 ILE A N 1
ATOM 744 C CA . ILE A 1 98 ? -1.720 -5.391 10.365 1.00 97.75 98 ILE A CA 1
ATOM 745 C C . ILE A 1 98 ? -3.026 -4.592 10.421 1.00 97.75 98 ILE A C 1
ATOM 747 O O . ILE A 1 98 ? -3.524 -4.321 11.514 1.00 97.75 98 ILE A O 1
ATOM 751 N N . LEU A 1 99 ? -3.603 -4.254 9.263 1.00 97.19 99 LEU A N 1
ATOM 752 C CA . LEU A 1 99 ? -4.852 -3.496 9.177 1.00 97.19 99 LEU A CA 1
ATOM 753 C C . LEU A 1 99 ? -6.003 -4.225 9.883 1.00 97.19 99 LEU A C 1
ATOM 755 O O . LEU A 1 99 ? -6.693 -3.625 10.707 1.00 97.19 99 LEU A O 1
ATOM 759 N N . VAL A 1 100 ? -6.183 -5.520 9.606 1.00 96.62 100 VAL A N 1
ATOM 760 C CA . VAL A 1 100 ? -7.216 -6.355 10.237 1.00 96.62 100 VAL A CA 1
ATOM 761 C C . VAL A 1 100 ? -7.026 -6.381 11.753 1.00 96.62 100 VAL A C 1
ATOM 763 O O . VAL A 1 100 ? -7.968 -6.096 12.492 1.00 96.62 100 VAL A O 1
ATOM 766 N N . ASN A 1 101 ? -5.807 -6.641 12.232 1.00 95.81 101 ASN A N 1
ATOM 767 C CA . ASN A 1 101 ? -5.516 -6.648 13.665 1.00 95.81 101 ASN A CA 1
ATOM 768 C C . ASN A 1 101 ? -5.856 -5.307 14.323 1.00 95.81 101 ASN A C 1
ATOM 770 O O . ASN A 1 101 ? -6.453 -5.290 15.396 1.00 95.81 101 ASN A O 1
ATOM 774 N N . THR A 1 102 ? -5.532 -4.182 13.685 1.00 95.00 102 THR A N 1
ATOM 775 C CA . THR A 1 102 ? -5.874 -2.852 14.206 1.00 95.00 102 THR A CA 1
ATOM 776 C C . THR A 1 102 ? -7.380 -2.595 14.214 1.00 95.00 102 THR A C 1
ATOM 778 O O . THR A 1 102 ? -7.893 -2.082 15.204 1.00 95.00 102 THR A O 1
ATOM 781 N N . ILE A 1 103 ? -8.112 -3.001 13.174 1.00 94.31 103 ILE A N 1
ATOM 782 C CA . ILE A 1 103 ? -9.577 -2.856 13.107 1.00 94.31 103 ILE A CA 1
ATOM 783 C C . ILE A 1 103 ? -10.272 -3.629 14.240 1.00 94.31 103 ILE A C 1
ATOM 785 O O . ILE A 1 103 ? -11.258 -3.156 14.805 1.00 94.31 103 ILE A O 1
ATOM 789 N N . PHE A 1 104 ? -9.764 -4.810 14.601 1.00 93.50 104 PHE A N 1
ATOM 790 C CA . PHE A 1 104 ? -10.340 -5.636 15.667 1.00 93.50 104 PHE A C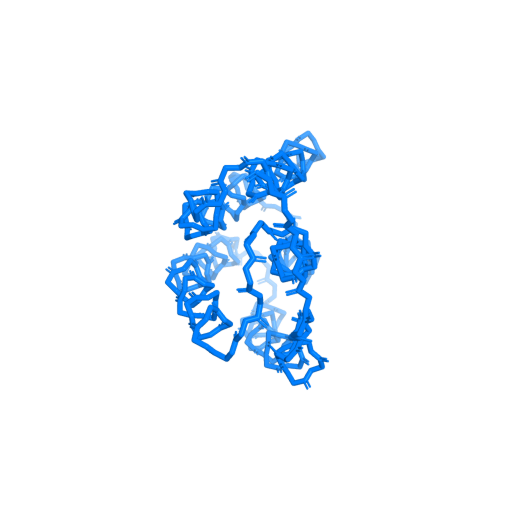A 1
ATOM 791 C C . PHE A 1 104 ? -9.827 -5.310 17.078 1.00 93.50 104 PHE A C 1
ATOM 793 O O . PHE A 1 104 ? -10.372 -5.843 18.045 1.00 93.50 104 PHE A O 1
ATOM 800 N N . GLN A 1 105 ? -8.826 -4.434 17.227 1.00 91.12 105 GLN A N 1
ATOM 801 C CA . GLN A 1 105 ? -8.341 -4.001 18.545 1.00 91.12 105 GLN A CA 1
ATOM 802 C C . GLN A 1 105 ? -9.350 -3.123 19.292 1.00 91.12 105 GLN A C 1
ATOM 804 O O . GLN A 1 105 ? -9.429 -3.200 20.519 1.00 91.12 105 GLN A O 1
ATOM 809 N N . ASP A 1 106 ? -10.118 -2.301 18.578 1.00 85.50 106 ASP A N 1
ATOM 810 C CA . ASP A 1 106 ? -11.166 -1.480 19.183 1.00 85.50 106 ASP A CA 1
ATOM 811 C C . ASP A 1 106 ? -12.399 -2.349 19.457 1.00 85.50 106 ASP A C 1
ATOM 813 O O . ASP A 1 106 ? -13.007 -2.872 18.527 1.00 85.50 106 ASP A O 1
ATOM 817 N N . LYS A 1 107 ? -12.776 -2.545 20.724 1.00 82.25 107 LYS A N 1
ATOM 818 C CA . LYS A 1 107 ? -13.917 -3.397 21.104 1.00 82.25 107 LYS A CA 1
ATOM 819 C C . LYS A 1 107 ? -15.268 -2.688 21.006 1.00 82.25 107 LYS A C 1
ATOM 821 O O . LYS A 1 107 ? -16.266 -3.376 20.818 1.00 82.25 107 LYS A O 1
ATOM 826 N N . GLU A 1 108 ? -15.286 -1.361 21.069 1.00 84.31 108 GLU A N 1
ATOM 827 C CA . GLU A 1 108 ? -16.511 -0.548 21.117 1.00 84.31 108 GLU A CA 1
ATOM 828 C C . GLU A 1 108 ? -17.120 -0.343 19.718 1.00 84.31 108 GLU A C 1
ATOM 830 O O . GLU A 1 108 ? -18.320 -0.137 19.558 1.00 84.31 108 GLU A O 1
ATOM 835 N N . GLN A 1 109 ? -16.290 -0.457 18.680 1.00 84.62 109 GLN A N 1
ATOM 836 C CA . GLN A 1 109 ? -16.674 -0.323 17.274 1.00 84.62 109 GLN A CA 1
ATOM 837 C C . GLN A 1 109 ? -17.644 -1.416 16.780 1.00 84.62 109 GLN A C 1
ATOM 839 O O . GLN A 1 109 ? -17.489 -2.610 17.085 1.00 84.62 109 GLN A O 1
ATOM 844 N N . ASN A 1 110 ? -18.584 -1.024 15.912 1.00 91.00 110 ASN A N 1
ATOM 845 C CA . ASN A 1 110 ? -19.622 -1.891 15.355 1.00 91.00 110 ASN A CA 1
ATOM 846 C C . ASN A 1 110 ? -19.025 -3.058 14.547 1.00 91.00 110 ASN A C 1
ATOM 848 O O . ASN A 1 110 ? -18.260 -2.877 13.599 1.00 91.00 110 ASN A O 1
ATOM 852 N N . ARG A 1 111 ? -19.424 -4.293 14.879 1.00 92.44 111 ARG A N 1
ATOM 853 C CA . ARG A 1 111 ? -18.943 -5.508 14.198 1.00 92.44 111 ARG A CA 1
ATOM 854 C C . ARG A 1 111 ? -19.226 -5.502 12.693 1.00 92.44 111 ARG A C 1
ATOM 856 O O . 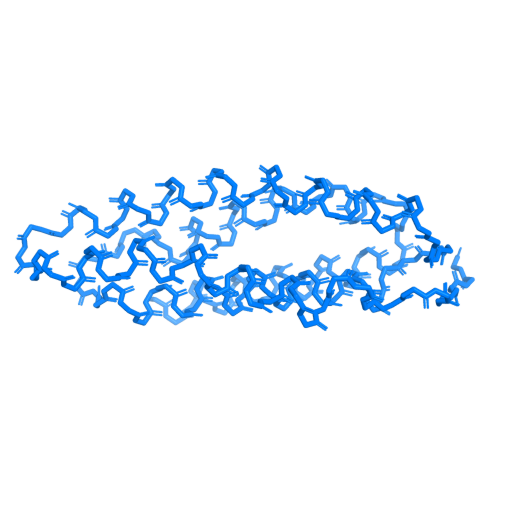ARG A 1 111 ? -18.413 -6.030 11.937 1.00 92.44 111 ARG A O 1
ATOM 863 N N . LYS A 1 112 ? -20.354 -4.927 12.259 1.00 93.56 112 LYS A N 1
ATOM 864 C CA . LYS A 1 112 ? -20.694 -4.838 10.831 1.00 93.56 112 LYS A CA 1
ATOM 865 C C . LYS A 1 112 ? -19.680 -3.980 10.085 1.00 93.56 112 LYS A C 1
ATOM 867 O O . LYS A 1 112 ? -19.171 -4.423 9.068 1.00 93.56 112 LYS A O 1
ATOM 872 N N . GLU A 1 113 ? -19.326 -2.817 10.622 1.00 92.31 113 GLU A N 1
ATOM 873 C CA . GLU A 1 113 ? -18.364 -1.898 9.999 1.00 92.31 113 GLU A CA 1
ATOM 874 C C . GLU A 1 113 ? -16.961 -2.499 9.914 1.00 92.31 113 GLU A C 1
ATOM 876 O O . GLU A 1 113 ? -16.305 -2.386 8.879 1.00 92.31 113 GLU A O 1
ATOM 881 N N . LYS A 1 114 ? -16.532 -3.225 10.954 1.00 94.25 114 LYS A N 1
ATOM 882 C CA . LYS A 1 114 ? -15.273 -3.983 10.928 1.00 94.25 114 LYS A CA 1
ATOM 883 C C . LYS A 1 114 ? -15.248 -4.999 9.792 1.00 94.25 114 LYS A C 1
ATOM 885 O O . LYS A 1 114 ? -14.296 -5.026 9.021 1.00 94.25 114 LYS A O 1
ATOM 890 N N . LEU A 1 115 ? -16.295 -5.820 9.676 1.00 96.06 115 LEU A N 1
ATOM 891 C CA . LEU A 1 115 ? -16.390 -6.823 8.613 1.00 96.06 115 LEU A CA 1
ATOM 892 C C . LEU A 1 115 ? -16.464 -6.167 7.233 1.00 96.06 115 LEU A C 1
ATOM 894 O O . LEU A 1 115 ? -15.750 -6.597 6.332 1.00 96.06 115 LEU A O 1
ATOM 898 N N . THR A 1 116 ? -17.255 -5.100 7.083 1.00 95.88 116 THR A N 1
ATOM 899 C CA . THR A 1 116 ? -17.306 -4.318 5.845 1.00 95.88 116 THR A CA 1
ATOM 900 C C . THR A 1 116 ? -15.911 -3.861 5.448 1.00 95.88 116 THR A C 1
ATOM 902 O O . THR A 1 116 ? -15.521 -4.086 4.311 1.00 95.88 116 THR A O 1
ATOM 905 N N . ALA A 1 117 ? -15.123 -3.299 6.369 1.00 95.31 117 ALA A N 1
ATOM 906 C CA . ALA A 1 117 ? -13.761 -2.878 6.062 1.00 95.31 117 ALA A CA 1
ATOM 907 C C . ALA A 1 117 ? -12.862 -4.064 5.656 1.00 95.31 117 ALA A C 1
ATOM 909 O O . ALA A 1 117 ? -12.185 -4.023 4.632 1.00 95.31 117 ALA A O 1
ATOM 910 N N . VAL A 1 118 ? -12.900 -5.162 6.411 1.00 95.88 118 VAL A N 1
ATOM 911 C CA . VAL A 1 118 ? -12.087 -6.361 6.144 1.00 95.88 118 VAL A CA 1
ATOM 912 C C . VAL A 1 118 ? -12.323 -6.912 4.735 1.00 95.88 118 VAL A C 1
ATOM 914 O O . VAL A 1 118 ? -11.352 -7.266 4.068 1.00 95.88 118 VAL A O 1
ATOM 917 N N . PHE A 1 119 ? -13.574 -6.957 4.266 1.00 97.50 119 PHE A N 1
ATOM 918 C CA . PHE A 1 119 ? -13.912 -7.443 2.921 1.00 97.50 119 PHE A CA 1
ATOM 919 C C . PHE A 1 119 ? -13.766 -6.380 1.831 1.00 97.50 119 PHE A C 1
ATOM 921 O O . PHE A 1 119 ? -13.420 -6.707 0.698 1.00 97.50 119 PHE A O 1
ATOM 928 N N . LEU A 1 120 ? -13.993 -5.108 2.159 1.00 97.94 120 LEU A N 1
ATOM 929 C CA . LEU A 1 120 ? -13.858 -4.015 1.205 1.00 97.94 120 LEU A CA 1
ATOM 930 C C . LEU A 1 120 ? -12.402 -3.832 0.763 1.00 97.94 120 LEU A C 1
ATOM 932 O O . LEU A 1 120 ? -12.166 -3.520 -0.398 1.00 97.94 120 LEU A O 1
ATOM 936 N N . PHE A 1 121 ? -11.422 -4.062 1.641 1.00 97.88 121 PHE A N 1
ATOM 937 C CA . PHE A 1 121 ? -10.015 -3.847 1.293 1.00 97.88 121 PHE A CA 1
ATOM 938 C C . PHE A 1 121 ? -9.532 -4.754 0.139 1.00 97.88 121 PHE A C 1
ATOM 940 O O . PHE A 1 121 ? -9.058 -4.209 -0.858 1.00 97.88 121 PHE A O 1
ATOM 947 N N . PRO A 1 122 ? -9.699 -6.095 0.176 1.00 98.00 122 PRO A N 1
ATOM 948 C CA . PRO A 1 122 ? -9.374 -6.953 -0.966 1.00 98.00 122 PRO A CA 1
ATOM 949 C C . PRO A 1 122 ? -10.140 -6.594 -2.242 1.00 98.00 122 PRO A C 1
ATOM 951 O O . PRO A 1 122 ? -9.566 -6.661 -3.325 1.00 98.00 122 PRO A O 1
ATOM 954 N N . LEU A 1 123 ? -11.409 -6.181 -2.130 1.00 98.38 123 LEU A N 1
ATOM 955 C CA . LEU A 1 123 ? -12.207 -5.756 -3.285 1.00 98.38 123 LEU A CA 1
ATOM 956 C C . LEU A 1 123 ? -11.643 -4.488 -3.934 1.00 98.38 123 LEU A C 1
ATOM 958 O O . LEU A 1 123 ? -11.552 -4.418 -5.157 1.00 98.38 123 LEU A O 1
ATOM 962 N N . LEU A 1 124 ? -11.220 -3.509 -3.131 1.00 98.50 124 LEU A N 1
ATOM 963 C CA . LEU A 1 124 ? -10.571 -2.298 -3.634 1.00 98.50 124 LEU A CA 1
ATOM 964 C C . LEU A 1 124 ? -9.227 -2.611 -4.295 1.00 98.50 124 LEU A C 1
ATOM 966 O O . LEU A 1 124 ? -8.950 -2.078 -5.364 1.00 98.50 124 LEU A O 1
ATOM 970 N N . ILE A 1 125 ? -8.418 -3.501 -3.712 1.00 98.38 125 ILE A N 1
ATOM 971 C CA . ILE A 1 125 ? -7.156 -3.940 -4.326 1.00 98.38 125 ILE A CA 1
ATOM 972 C C . ILE A 1 125 ? -7.409 -4.678 -5.645 1.00 98.38 125 ILE A C 1
ATOM 974 O O . ILE A 1 125 ? -6.718 -4.420 -6.626 1.00 98.38 125 ILE A O 1
ATOM 978 N N . ALA A 1 126 ? -8.413 -5.554 -5.707 1.00 98.44 126 ALA A N 1
ATOM 979 C CA . ALA A 1 126 ? -8.785 -6.230 -6.946 1.00 98.44 126 ALA A CA 1
ATOM 980 C C . ALA A 1 126 ? -9.237 -5.229 -8.023 1.00 98.44 126 ALA A C 1
ATOM 982 O O . ALA A 1 126 ? -8.786 -5.313 -9.161 1.00 98.44 126 ALA A O 1
ATOM 983 N N . GLY A 1 127 ? -10.069 -4.248 -7.657 1.00 98.56 127 GLY A N 1
ATOM 984 C CA . GLY A 1 127 ? -10.479 -3.169 -8.558 1.00 98.56 127 GLY A CA 1
ATOM 985 C C . GLY A 1 127 ? -9.299 -2.318 -9.033 1.00 98.56 127 GLY A C 1
ATOM 986 O O . GLY A 1 127 ? -9.193 -2.015 -10.217 1.00 98.56 127 GLY A O 1
ATOM 987 N N . HIS A 1 128 ? -8.371 -1.991 -8.133 1.00 98.50 128 HIS A N 1
ATOM 988 C CA . HIS A 1 128 ? -7.128 -1.292 -8.459 1.00 98.50 128 HIS A CA 1
ATOM 989 C C . HIS A 1 128 ? -6.285 -2.071 -9.473 1.00 98.50 128 HIS A C 1
ATOM 991 O O . HIS A 1 128 ? -5.891 -1.516 -10.493 1.00 98.50 128 HIS A O 1
ATOM 997 N N . LEU A 1 129 ? -6.057 -3.365 -9.244 1.00 98.06 129 LEU A N 1
ATOM 998 C CA . LEU A 1 129 ? -5.290 -4.211 -10.161 1.00 98.06 129 LEU A CA 1
ATOM 999 C C . LEU A 1 129 ? -5.996 -4.420 -11.505 1.00 98.06 129 LEU A C 1
ATOM 1001 O O . LEU A 1 129 ? -5.323 -4.507 -12.525 1.00 98.06 129 LEU A O 1
ATOM 1005 N N . ALA A 1 130 ? -7.329 -4.452 -11.536 1.00 98.25 130 ALA A N 1
ATOM 1006 C CA . ALA A 1 130 ? -8.081 -4.528 -12.786 1.00 98.25 130 ALA A CA 1
ATOM 1007 C C . ALA A 1 130 ? -7.935 -3.256 -13.642 1.00 98.25 130 ALA A C 1
ATOM 1009 O O . ALA A 1 130 ? -7.966 -3.336 -14.866 1.00 98.25 130 ALA A O 1
ATOM 1010 N N . LEU A 1 131 ? -7.777 -2.088 -13.010 1.00 98.06 131 LEU A N 1
ATOM 1011 C CA . LEU A 1 131 ? -7.641 -0.801 -13.699 1.00 98.06 131 LEU A CA 1
ATOM 1012 C C . LEU A 1 131 ? -6.187 -0.450 -14.039 1.00 98.06 131 LEU A C 1
ATOM 1014 O O . LEU A 1 131 ? -5.922 0.142 -15.081 1.00 98.06 131 LEU A O 1
ATOM 1018 N N . PHE A 1 132 ? -5.251 -0.798 -13.156 1.00 98.06 132 PHE A N 1
ATOM 1019 C CA . PHE A 1 132 ? -3.850 -0.371 -13.213 1.00 98.06 132 PHE A CA 1
ATOM 1020 C C . PHE A 1 132 ? -2.869 -1.548 -13.293 1.00 98.06 132 PHE A C 1
ATOM 1022 O O . PHE A 1 132 ? -1.677 -1.386 -13.023 1.00 98.06 132 PHE A O 1
ATOM 1029 N N . GLY A 1 133 ? -3.355 -2.745 -13.629 1.00 96.44 133 GLY A N 1
ATOM 1030 C CA . GLY A 1 133 ? -2.549 -3.960 -13.757 1.00 96.44 133 GLY A CA 1
ATOM 1031 C C . GLY A 1 133 ? -1.389 -3.765 -14.722 1.00 96.44 133 GLY A C 1
ATOM 1032 O O . GLY A 1 133 ? -0.245 -3.929 -14.305 1.00 96.44 133 GLY A O 1
ATOM 1033 N N . ASP A 1 134 ? -1.699 -3.290 -15.929 1.00 97.44 134 ASP A N 1
ATOM 1034 C CA . ASP A 1 134 ? -0.755 -3.073 -17.036 1.00 97.44 134 ASP A CA 1
ATOM 1035 C C . ASP A 1 134 ? -0.225 -1.633 -17.122 1.00 97.44 134 ASP A C 1
ATOM 1037 O O . ASP A 1 134 ? 0.338 -1.216 -18.136 1.00 97.44 134 ASP A O 1
ATOM 1041 N N . LEU A 1 135 ? -0.426 -0.834 -16.068 1.00 97.12 135 LEU A N 1
ATOM 1042 C CA . LEU A 1 135 ? 0.031 0.551 -16.055 1.00 97.12 135 LEU A CA 1
ATOM 1043 C C . LEU A 1 135 ? 1.559 0.606 -16.201 1.00 97.12 135 LEU A C 1
ATOM 1045 O O . LEU A 1 135 ? 2.272 -0.130 -15.525 1.00 97.12 135 LEU A O 1
ATOM 1049 N N . GLY A 1 136 ? 2.043 1.502 -17.064 1.00 94.44 136 GLY A N 1
ATOM 1050 C CA . GLY A 1 136 ? 3.473 1.718 -17.299 1.00 94.44 136 GLY A CA 1
ATOM 1051 C C . GLY A 1 136 ? 4.125 0.761 -18.299 1.00 94.44 136 GLY A C 1
ATOM 1052 O O . GLY A 1 136 ? 5.266 0.984 -18.688 1.00 94.44 136 GLY A O 1
ATOM 1053 N N . LEU A 1 137 ? 3.411 -0.262 -18.782 1.00 95.62 137 LEU A N 1
ATOM 1054 C CA . LEU A 1 137 ? 3.955 -1.200 -19.763 1.00 95.62 137 LEU A CA 1
ATOM 1055 C C . LEU A 1 137 ? 4.415 -0.474 -21.041 1.00 95.62 137 LEU A C 1
ATOM 1057 O O . LEU A 1 137 ? 3.678 0.319 -21.628 1.00 95.62 137 LEU A O 1
ATOM 1061 N N . GLY A 1 138 ? 5.638 -0.767 -21.480 1.00 94.00 138 GLY A N 1
ATOM 1062 C CA . GLY A 1 138 ? 6.277 -0.145 -22.640 1.00 94.00 138 GLY A CA 1
ATOM 1063 C C . GLY A 1 138 ? 7.030 1.154 -22.340 1.00 94.00 138 GLY A C 1
ATOM 1064 O O . GLY A 1 138 ? 7.670 1.688 -23.245 1.00 94.00 138 GLY A O 1
ATOM 1065 N N . LEU A 1 139 ? 6.998 1.657 -21.101 1.00 92.81 139 LEU A N 1
ATOM 1066 C CA . LEU A 1 139 ? 7.856 2.765 -20.686 1.00 92.81 139 LEU A CA 1
ATOM 1067 C C . LEU A 1 139 ? 9.322 2.328 -20.588 1.00 92.81 139 LEU A C 1
ATOM 1069 O O . LEU A 1 139 ? 9.655 1.169 -20.325 1.00 92.81 139 LEU A O 1
ATOM 1073 N N . TYR A 1 140 ? 10.207 3.295 -20.796 1.00 91.31 140 TYR A N 1
ATOM 1074 C CA . TYR A 1 140 ? 11.641 3.111 -20.672 1.00 91.31 140 TYR A CA 1
ATOM 1075 C C . TYR A 1 140 ? 12.280 4.401 -20.167 1.00 91.31 140 TYR A C 1
ATOM 1077 O O . TYR A 1 140 ? 12.024 5.480 -20.707 1.00 91.31 140 TYR A O 1
ATOM 1085 N N . TYR A 1 141 ? 13.109 4.275 -19.134 1.00 89.94 141 TYR A N 1
ATOM 1086 C CA . TYR A 1 141 ? 13.862 5.380 -18.556 1.00 89.94 141 TYR A CA 1
ATOM 1087 C C . TYR A 1 141 ? 15.350 5.028 -18.546 1.00 89.94 141 TYR A C 1
ATOM 1089 O O . TYR A 1 141 ? 15.757 4.107 -17.835 1.00 89.94 141 TYR A O 1
ATOM 1097 N N . ASP A 1 142 ? 16.139 5.772 -19.328 1.00 78.38 142 ASP A N 1
ATOM 1098 C CA . ASP A 1 142 ? 17.605 5.758 -19.272 1.00 78.38 142 ASP A CA 1
ATOM 1099 C C . ASP A 1 142 ? 18.057 6.486 -18.004 1.00 78.38 142 ASP A C 1
ATOM 1101 O O . ASP A 1 142 ? 17.864 7.700 -17.882 1.00 78.38 142 ASP A O 1
ATOM 1105 N N . ILE A 1 143 ? 18.615 5.744 -17.048 1.00 67.12 143 ILE A N 1
ATOM 1106 C CA . ILE A 1 143 ? 19.084 6.258 -15.755 1.00 67.12 143 ILE A CA 1
ATOM 1107 C C . ILE A 1 143 ? 20.468 5.695 -15.466 1.00 67.12 143 ILE A C 1
ATOM 1109 O O . ILE A 1 143 ? 20.660 4.480 -15.704 1.00 67.12 143 ILE A O 1
#

Foldseek 3Di:
DVVLLVVLLVLLVVLLVVLLVDPPVSLLCLLVSLLSSLCSLLPPDADDFLQVSLVSSLVSLLSSLLSCLARGAFAQAPVVLVSSVVSSVSNVVNSLVSSLVSLVVHPVHDPVSSVCSNVVNVVSVVVSCVVCSCRNHGDHDDD

Sequence (143 aa):
MKVRITIAFILVVANILFAHSFAPTGMMLTPVVLIITTTLVCFKVKTIDPIPLLIITFGLISLHDIGIKLYSGGSHDSTGLGWVHLLLFLGLVPSYIILVNTIFQDKEQNRKEKLTAVFLFPLLIAGHLALFGDLGLGLYYDI

Radius of gyration: 15.5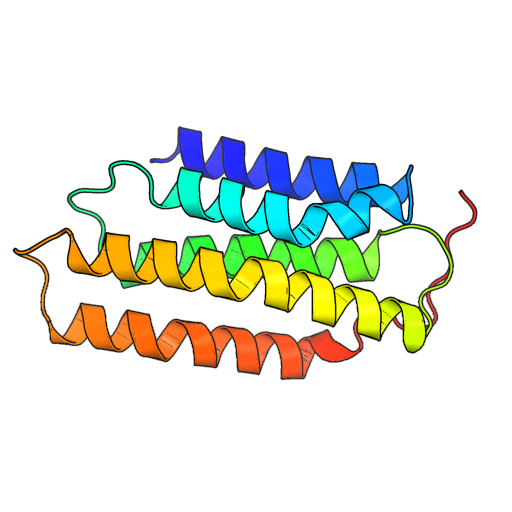5 Å; chains: 1; bounding box: 40×24×44 Å

Secondary structure (DSSP, 8-state):
-HHHHHHHHHHHHHHHHHHHHTTTHHHHTHHHHHHHHHHHHHTT--S--HHHHHHHHHHHHHHHHHHHHHH-SEE--HHHHHHHHHHHHHHHHHHHHHHHHHHHH-SSS-HHHHHHHHHHHHHHHHHHHHHHTTTTTT-EE--

pLDDT: mean 95.2, std 5.06, range [67.12, 98.75]